Protein AF-A0A0P1IH02-F1 (afdb_monomer)

Foldseek 3Di:
DDPVLVVLVVVLVVLVVQLVVLVVVLVVLVVQLVVLVVVLVVLVVQLVVLVVDDVVVVVVCPSVVSNVVSVVVNVVSVVSNVVSVVVNVVSVVSNCVSVVVSVVSVVVSVVVVVVVVVVVVVVVVVVVVVVVVVVVVPD

Sequence (139 aa):
MSNLDQRMRGLLTVLKAKEDAQKSKMAEIHREETHLREVATKLDHNKIEAMQCDPTLKQLGVDIAQLRWIGERRREVNLRLANVLARKESSLQDYRMAFGRTQSLQNLAAKNKTAEVRKKASQEIEKSLAQALFRTGKS

Secondary structure (DSSP, 8-state):
--HHHHHHHHHHHHHHHHHHHHHHHHHHHHHHHHHHHHHHHHHHHHHHHHHTS-HHHHHTTHHHHHHHHHHHHHHHHHHHHHHHHHHHHHHHHHHHHHHHHHHHHHHHHHHHHHHHHHHHHHHHHHHHHHHHHHHHTT-

pLDDT: mean 86.87, std 9.96, range [45.5, 97.25]

Mean predicted aligned error: 9.56 Å

Organism: NCBI:txid1715693

Structure (mmCIF, N/CA/C/O backbone):
data_AF-A0A0P1IH02-F1
#
_entry.id   AF-A0A0P1IH02-F1
#
loop_
_atom_site.group_PDB
_atom_site.id
_atom_site.type_symbol
_atom_site.label_atom_id
_atom_site.label_alt_id
_atom_site.label_comp_id
_a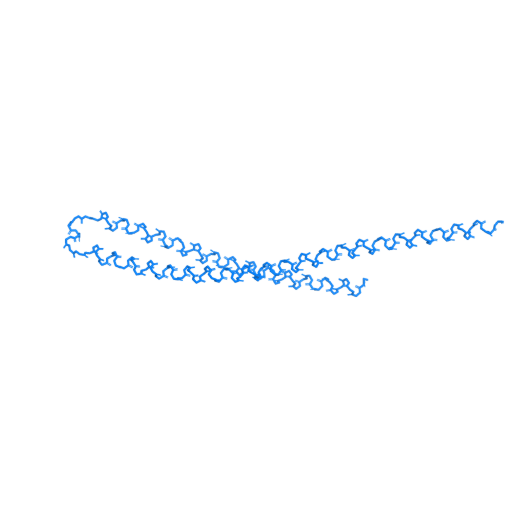tom_site.label_asym_id
_atom_site.label_entity_id
_atom_site.label_seq_id
_atom_site.pdbx_PDB_ins_code
_atom_site.Cartn_x
_atom_site.Cartn_y
_atom_site.Cartn_z
_atom_site.occupancy
_atom_site.B_iso_or_equiv
_atom_site.auth_seq_id
_atom_site.auth_comp_id
_atom_site.auth_asym_id
_atom_site.auth_atom_id
_atom_site.pdbx_PDB_model_num
ATOM 1 N N . MET A 1 1 ? -17.814 -10.185 33.202 1.00 53.44 1 MET A N 1
ATOM 2 C CA . MET A 1 1 ? -17.727 -9.356 31.974 1.00 53.44 1 MET A CA 1
ATOM 3 C C . MET A 1 1 ? -19.034 -9.494 31.208 1.00 53.44 1 MET A C 1
ATOM 5 O O . MET A 1 1 ? -19.549 -10.601 31.149 1.00 53.44 1 MET A O 1
ATOM 9 N N . SER A 1 2 ? -19.591 -8.403 30.673 1.00 72.31 2 SER A N 1
ATOM 10 C CA . SER A 1 2 ? -20.801 -8.465 29.834 1.00 72.31 2 SER A CA 1
ATOM 11 C C . SER A 1 2 ? -20.512 -9.250 28.544 1.00 72.31 2 SER A C 1
ATOM 13 O O . SER A 1 2 ? -19.446 -9.079 27.953 1.00 72.31 2 SER A O 1
ATOM 15 N N . ASN A 1 3 ? -21.450 -10.090 28.089 1.00 82.44 3 ASN A N 1
ATOM 16 C CA . ASN A 1 3 ? -21.362 -10.843 26.824 1.00 82.44 3 ASN A CA 1
ATOM 17 C C . ASN A 1 3 ? -21.049 -9.912 25.628 1.00 82.44 3 ASN A C 1
ATOM 19 O O . ASN A 1 3 ? -20.259 -10.247 24.745 1.00 82.44 3 ASN A O 1
ATOM 23 N N . LEU A 1 4 ? -21.580 -8.685 25.667 1.00 79.25 4 LEU A N 1
ATOM 24 C CA . LEU A 1 4 ? -21.329 -7.647 24.668 1.00 79.25 4 LEU A CA 1
ATOM 25 C C . LEU A 1 4 ? -19.850 -7.227 24.608 1.00 79.25 4 LEU A C 1
ATOM 27 O O . LEU A 1 4 ? -19.295 -7.094 23.523 1.00 79.25 4 LEU A O 1
ATOM 31 N N . ASP A 1 5 ? -19.187 -7.084 25.756 1.00 82.25 5 ASP A N 1
ATOM 32 C CA . ASP A 1 5 ? -17.777 -6.680 25.848 1.00 82.25 5 ASP A CA 1
ATOM 33 C C . ASP A 1 5 ? -16.829 -7.791 25.348 1.00 82.25 5 ASP A C 1
ATOM 35 O O . ASP A 1 5 ? -15.810 -7.537 24.704 1.00 82.25 5 ASP A O 1
ATOM 39 N N . GLN A 1 6 ? -17.194 -9.059 25.576 1.00 84.56 6 GLN A N 1
ATOM 40 C CA . GLN A 1 6 ? -16.505 -10.211 24.983 1.00 84.56 6 GLN A CA 1
ATOM 41 C C . GLN A 1 6 ? -16.613 -10.192 23.447 1.00 84.56 6 GLN A C 1
ATOM 43 O O . GLN A 1 6 ? -15.603 -10.318 22.753 1.00 84.56 6 GLN A O 1
ATOM 48 N N . ARG A 1 7 ? -17.824 -9.976 22.915 1.00 86.69 7 ARG A N 1
ATOM 49 C CA . ARG A 1 7 ? -18.087 -9.896 21.468 1.00 86.69 7 ARG A CA 1
ATOM 50 C C . ARG A 1 7 ? -17.366 -8.723 20.803 1.00 86.69 7 ARG A C 1
ATOM 52 O O . ARG A 1 7 ? -16.765 -8.904 19.747 1.00 86.69 7 ARG A O 1
ATOM 59 N N . MET A 1 8 ? -17.373 -7.545 21.427 1.00 86.56 8 MET A N 1
ATOM 60 C CA . MET A 1 8 ? -16.682 -6.357 20.913 1.00 86.56 8 MET A CA 1
ATOM 61 C C . MET A 1 8 ? -15.166 -6.561 20.843 1.00 86.56 8 MET A C 1
ATOM 63 O O . MET A 1 8 ? -14.553 -6.186 19.847 1.00 86.56 8 MET A O 1
ATOM 67 N N . ARG A 1 9 ? -14.561 -7.209 21.848 1.00 86.69 9 ARG A N 1
ATOM 68 C CA . ARG A 1 9 ? -13.139 -7.586 21.796 1.00 86.69 9 ARG A CA 1
ATOM 69 C C . ARG A 1 9 ? -12.840 -8.580 20.679 1.00 86.69 9 ARG A C 1
ATOM 71 O O . ARG A 1 9 ? -11.883 -8.365 19.947 1.00 86.69 9 ARG A O 1
ATOM 78 N N . GLY A 1 10 ? -13.665 -9.615 20.514 1.00 90.81 10 GLY A N 1
ATOM 79 C CA . GLY A 1 10 ? -13.502 -10.580 19.420 1.00 90.81 10 GLY A CA 1
ATOM 80 C C . GLY A 1 10 ? -13.545 -9.910 18.043 1.00 90.81 10 GLY A C 1
ATOM 81 O O . GLY A 1 10 ? -12.658 -10.122 17.219 1.00 90.81 10 GLY A O 1
ATOM 82 N N . LEU A 1 11 ? -14.524 -9.026 17.823 1.00 90.81 11 LEU A N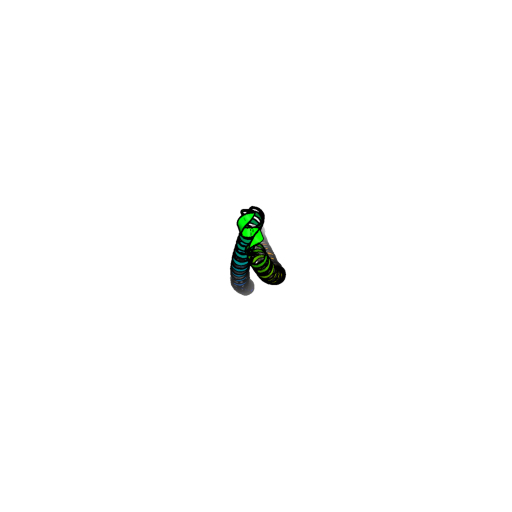 1
ATOM 83 C CA . LEU A 1 11 ? -14.640 -8.243 16.590 1.00 90.81 11 LEU A CA 1
ATOM 84 C C . LEU A 1 11 ? -13.443 -7.304 16.377 1.00 90.81 11 LEU A C 1
ATOM 86 O O . LEU A 1 11 ? -12.949 -7.201 15.256 1.00 90.81 11 LEU A O 1
ATOM 90 N N . LEU A 1 12 ? -12.944 -6.654 17.434 1.00 92.19 12 LEU A N 1
ATOM 91 C CA . LEU A 1 12 ? -11.745 -5.812 17.359 1.00 92.19 12 LEU A CA 1
ATOM 92 C C . LEU A 1 12 ? -10.511 -6.605 16.930 1.00 92.19 12 LEU A C 1
ATOM 94 O O . LEU A 1 12 ? -9.743 -6.112 16.109 1.00 92.19 12 LEU A O 1
ATOM 98 N N . THR A 1 13 ? -10.323 -7.816 17.454 1.00 92.88 13 THR A N 1
ATOM 99 C CA . THR A 1 13 ? -9.198 -8.680 17.073 1.00 92.88 13 THR A CA 1
ATOM 100 C C . THR A 1 13 ? -9.244 -9.022 15.586 1.00 92.88 13 THR A C 1
ATOM 102 O O . THR A 1 13 ? -8.241 -8.874 14.893 1.00 92.88 13 THR A O 1
ATOM 105 N N . VAL A 1 14 ? -10.416 -9.410 15.072 1.00 93.56 14 VAL A N 1
ATOM 106 C CA . VAL A 1 14 ? -10.587 -9.746 13.649 1.00 93.56 14 VAL A CA 1
ATOM 107 C C . VAL A 1 14 ? -10.378 -8.523 12.752 1.00 93.56 14 VAL A C 1
ATOM 109 O O . VAL A 1 14 ? -9.710 -8.620 11.724 1.00 93.56 14 VAL A O 1
ATOM 112 N N . LEU A 1 15 ? -10.916 -7.361 13.133 1.00 92.12 15 LEU A N 1
ATOM 113 C CA . LEU A 1 15 ? -10.749 -6.130 12.356 1.00 92.12 15 LEU A CA 1
ATOM 114 C C . LEU A 1 15 ? -9.293 -5.657 12.323 1.00 92.12 15 LEU A C 1
ATOM 116 O O . LEU A 1 15 ? -8.817 -5.289 11.252 1.00 92.12 15 LEU A O 1
ATOM 120 N N . LYS A 1 16 ? -8.571 -5.744 13.447 1.00 92.25 16 LYS A N 1
ATOM 121 C CA . LYS A 1 16 ? -7.131 -5.451 13.495 1.00 92.25 16 LYS A CA 1
ATOM 122 C C . LYS A 1 16 ? -6.327 -6.398 12.611 1.00 92.25 16 LYS A C 1
ATOM 124 O O . LYS A 1 16 ? -5.536 -5.933 11.804 1.00 92.25 16 LYS A O 1
ATOM 129 N N . ALA A 1 17 ? -6.594 -7.703 12.683 1.00 93.19 17 ALA A N 1
ATOM 130 C CA . ALA A 1 17 ? -5.933 -8.673 11.813 1.00 93.19 17 ALA A CA 1
ATOM 131 C C . ALA A 1 17 ? -6.176 -8.368 10.323 1.00 93.19 17 ALA A C 1
ATOM 133 O O . ALA A 1 17 ? -5.258 -8.451 9.510 1.00 93.19 17 ALA A O 1
ATOM 134 N N . LYS A 1 18 ? -7.400 -7.955 9.960 1.00 92.00 18 LYS A N 1
ATOM 135 C CA . LYS A 1 18 ? -7.727 -7.530 8.592 1.00 92.00 18 LYS A CA 1
ATOM 136 C C . LYS A 1 18 ? -7.003 -6.242 8.188 1.00 92.00 18 LYS A C 1
ATOM 138 O O . LYS A 1 18 ? -6.534 -6.140 7.058 1.00 92.00 18 LYS A O 1
ATOM 143 N N . GLU A 1 19 ? -6.930 -5.263 9.083 1.00 92.19 19 GLU A N 1
ATOM 144 C CA . GLU A 1 19 ? -6.190 -4.019 8.863 1.00 92.19 19 GLU A CA 1
ATOM 145 C C . GLU A 1 19 ? -4.697 -4.295 8.634 1.00 92.19 19 GLU A C 1
ATOM 147 O O . GLU A 1 19 ? -4.124 -3.777 7.677 1.00 92.19 19 GLU A O 1
ATOM 152 N N . ASP A 1 20 ? -4.086 -5.152 9.451 1.00 92.50 20 ASP A N 1
ATOM 153 C CA . ASP A 1 20 ? -2.667 -5.500 9.352 1.00 92.50 20 ASP A CA 1
ATOM 154 C C . ASP A 1 20 ? -2.355 -6.293 8.075 1.00 92.50 20 ASP A C 1
ATOM 156 O O . ASP A 1 20 ? -1.384 -5.988 7.379 1.00 92.50 20 ASP A O 1
ATOM 160 N N . ALA A 1 21 ? -3.223 -7.236 7.692 1.00 92.44 21 ALA A N 1
ATOM 161 C CA . ALA A 1 21 ? -3.121 -7.920 6.403 1.00 92.44 21 ALA A CA 1
ATOM 162 C C . ALA A 1 21 ? -3.154 -6.922 5.232 1.00 92.44 21 ALA A C 1
ATOM 164 O O . ALA A 1 21 ? -2.364 -7.020 4.289 1.00 92.44 21 ALA A O 1
ATOM 165 N N . GLN A 1 22 ? -4.022 -5.911 5.317 1.00 91.94 22 GLN A N 1
ATOM 166 C CA . GLN A 1 22 ? -4.132 -4.893 4.281 1.00 91.94 22 GLN A CA 1
ATOM 167 C C . GLN A 1 22 ? -2.926 -3.942 4.249 1.00 91.94 22 GLN A C 1
ATOM 169 O O . GLN A 1 22 ? -2.490 -3.557 3.162 1.00 91.94 22 GLN A O 1
ATOM 174 N N . LYS A 1 23 ? -2.336 -3.612 5.406 1.00 91.06 23 LYS A N 1
ATOM 175 C CA . LYS A 1 23 ? -1.055 -2.885 5.475 1.00 91.06 23 LYS A CA 1
ATOM 176 C C . LYS A 1 23 ? 0.066 -3.663 4.794 1.00 91.06 23 LYS A C 1
ATOM 178 O O . LYS A 1 23 ? 0.811 -3.071 4.017 1.00 91.06 23 LYS A O 1
ATOM 183 N N . SER A 1 24 ? 0.166 -4.973 5.038 1.00 93.31 24 SER A N 1
ATOM 184 C CA . SER A 1 24 ? 1.183 -5.816 4.389 1.00 93.31 24 SER A CA 1
ATOM 185 C C . SER A 1 24 ? 1.027 -5.805 2.869 1.00 93.31 24 SER A C 1
ATOM 187 O O . SER A 1 24 ? 1.989 -5.547 2.149 1.00 93.31 24 SER A O 1
ATOM 189 N N . LYS A 1 25 ? -0.206 -5.973 2.378 1.00 92.06 25 LYS A N 1
ATOM 190 C CA . LYS A 1 25 ? -0.511 -5.911 0.942 1.00 92.06 25 LYS A CA 1
ATOM 191 C C . LYS A 1 25 ? -0.131 -4.559 0.327 1.00 92.06 25 LYS A C 1
ATOM 193 O O . LYS A 1 25 ? 0.442 -4.506 -0.758 1.00 92.06 25 LYS A O 1
ATOM 198 N N . MET A 1 26 ? -0.409 -3.455 1.022 1.00 92.88 26 MET A N 1
ATOM 199 C CA . MET A 1 26 ? 0.014 -2.126 0.572 1.00 92.88 26 MET A CA 1
ATOM 200 C C . MET A 1 26 ? 1.538 -1.969 0.546 1.00 92.88 26 MET A C 1
ATOM 202 O O . MET A 1 26 ? 2.058 -1.339 -0.374 1.00 92.88 26 MET A O 1
ATOM 206 N N . ALA A 1 27 ? 2.256 -2.541 1.515 1.00 93.06 27 ALA A N 1
ATOM 207 C CA . ALA A 1 27 ? 3.716 -2.512 1.537 1.00 93.06 27 ALA A CA 1
ATOM 208 C C . ALA A 1 27 ? 4.320 -3.273 0.345 1.00 93.06 27 ALA A C 1
ATOM 210 O O . ALA A 1 27 ? 5.280 -2.798 -0.259 1.00 93.06 27 ALA A O 1
ATOM 211 N N . GLU A 1 28 ? 3.738 -4.411 -0.037 1.00 94.62 28 GLU A N 1
ATOM 212 C CA . GLU A 1 28 ? 4.138 -5.160 -1.236 1.00 94.62 28 GLU A CA 1
ATOM 213 C C . GLU A 1 28 ? 3.926 -4.346 -2.515 1.00 94.62 28 GLU A C 1
ATOM 215 O O . GLU A 1 28 ? 4.856 -4.193 -3.306 1.00 94.62 28 GLU A O 1
ATOM 220 N N . ILE A 1 29 ? 2.739 -3.750 -2.679 1.00 94.50 29 ILE A N 1
ATOM 221 C CA . ILE A 1 29 ? 2.425 -2.877 -3.822 1.00 94.50 29 ILE A CA 1
ATOM 222 C C . ILE A 1 29 ? 3.397 -1.694 -3.884 1.00 94.50 29 ILE A C 1
ATOM 224 O O . ILE A 1 29 ? 3.854 -1.319 -4.961 1.00 94.50 29 ILE A O 1
ATOM 228 N N . HIS A 1 30 ? 3.735 -1.109 -2.734 1.00 94.56 30 HIS A N 1
ATOM 229 C CA . HIS A 1 30 ? 4.672 0.004 -2.678 1.00 94.56 30 HIS A CA 1
ATOM 230 C C . HIS A 1 30 ? 6.093 -0.408 -3.087 1.00 94.56 30 HIS A C 1
ATOM 232 O O . HIS A 1 30 ? 6.738 0.321 -3.835 1.00 94.56 30 HIS A O 1
ATOM 238 N N . ARG A 1 31 ? 6.572 -1.584 -2.661 1.00 96.31 31 ARG A N 1
ATOM 239 C CA . ARG A 1 31 ? 7.869 -2.121 -3.110 1.00 96.31 31 ARG A CA 1
ATOM 240 C C . ARG A 1 31 ? 7.891 -2.349 -4.620 1.00 96.31 31 ARG A C 1
ATOM 242 O O . ARG A 1 31 ? 8.865 -1.980 -5.270 1.00 96.31 31 ARG A O 1
ATOM 249 N N . GLU A 1 32 ? 6.821 -2.922 -5.171 1.00 95.94 32 GLU A N 1
ATOM 250 C CA . GLU A 1 32 ? 6.678 -3.146 -6.614 1.00 95.94 32 GLU A CA 1
ATOM 251 C C . GLU A 1 32 ? 6.696 -1.817 -7.388 1.00 95.94 32 GLU A C 1
ATOM 253 O O . GLU A 1 32 ? 7.418 -1.680 -8.376 1.00 95.94 32 GLU A O 1
ATOM 258 N N . GLU A 1 33 ? 5.968 -0.806 -6.903 1.00 96.94 33 GLU A N 1
ATOM 259 C CA . GLU A 1 33 ? 5.969 0.544 -7.471 1.00 96.94 33 GLU A CA 1
ATOM 260 C C . GLU A 1 33 ? 7.375 1.159 -7.471 1.00 96.94 33 GLU A C 1
ATOM 262 O O . GLU A 1 33 ? 7.832 1.649 -8.505 1.00 96.94 33 GLU A O 1
ATOM 267 N N . THR A 1 34 ? 8.063 1.132 -6.327 1.00 96.75 34 THR A N 1
ATOM 268 C CA . THR A 1 34 ? 9.412 1.691 -6.182 1.00 96.75 34 THR A CA 1
ATOM 269 C C . THR A 1 34 ? 10.386 1.015 -7.138 1.00 96.75 34 THR A C 1
ATOM 271 O O . THR A 1 34 ? 11.091 1.702 -7.873 1.00 96.75 34 THR A O 1
ATOM 274 N N . HIS A 1 35 ? 10.351 -0.316 -7.223 1.00 96.69 35 HIS A N 1
ATOM 275 C CA . HIS A 1 35 ? 11.196 -1.061 -8.149 1.00 96.69 35 HIS A CA 1
ATOM 276 C C . HIS A 1 35 ? 10.947 -0.668 -9.613 1.00 96.69 35 HIS A C 1
ATOM 278 O O . HIS A 1 35 ? 11.888 -0.398 -10.358 1.00 96.69 35 HIS A O 1
ATOM 284 N N . LEU A 1 36 ? 9.683 -0.575 -10.038 1.00 95.88 36 LEU A N 1
ATOM 285 C CA . LEU A 1 36 ? 9.350 -0.164 -11.406 1.00 95.88 36 LEU A CA 1
ATOM 286 C C . LEU A 1 36 ? 9.800 1.271 -11.704 1.00 95.88 36 LEU A C 1
ATOM 288 O O . LEU A 1 36 ? 10.269 1.543 -12.810 1.00 95.88 36 LEU A O 1
ATOM 292 N N . ARG A 1 37 ? 9.702 2.180 -10.727 1.00 96.25 37 ARG A N 1
ATOM 293 C CA . ARG A 1 37 ? 10.209 3.555 -10.854 1.00 96.25 37 ARG A CA 1
ATOM 294 C C . ARG A 1 37 ? 11.731 3.596 -10.972 1.00 96.25 37 ARG A C 1
ATOM 296 O O . ARG A 1 37 ? 12.246 4.348 -11.789 1.00 96.25 37 ARG A O 1
ATOM 303 N N . GLU A 1 38 ? 12.452 2.772 -10.222 1.00 96.44 38 GLU A N 1
ATOM 304 C CA . GLU A 1 38 ? 13.908 2.657 -10.351 1.00 96.44 38 GLU A CA 1
ATOM 305 C C . GLU A 1 38 ? 14.318 2.132 -11.730 1.00 96.44 38 GLU A C 1
ATOM 307 O O . GLU A 1 38 ? 15.224 2.679 -12.359 1.00 96.44 38 GLU A O 1
ATOM 312 N N . VAL A 1 39 ? 13.639 1.094 -12.230 1.00 95.00 39 VAL A N 1
ATOM 313 C CA . VAL A 1 39 ? 13.881 0.552 -13.577 1.00 95.00 39 VAL A CA 1
ATOM 314 C C . VAL A 1 39 ? 13.599 1.612 -14.640 1.00 95.00 39 VAL A C 1
ATOM 316 O O . VAL A 1 39 ? 14.393 1.781 -15.564 1.00 95.00 39 VAL A O 1
ATOM 319 N N . ALA A 1 40 ? 12.505 2.359 -14.492 1.00 94.00 40 ALA A N 1
ATOM 320 C CA . ALA A 1 40 ? 12.180 3.487 -15.351 1.00 94.00 40 ALA A CA 1
ATOM 321 C C . ALA A 1 40 ? 13.323 4.522 -15.371 1.00 94.00 40 ALA A C 1
ATOM 323 O O . ALA A 1 40 ? 13.838 4.839 -16.443 1.00 94.00 40 ALA A O 1
ATOM 324 N N . THR A 1 41 ? 13.790 4.978 -14.209 1.00 94.44 41 THR A N 1
ATOM 325 C CA . THR A 1 41 ? 14.897 5.942 -14.114 1.00 94.44 41 THR A CA 1
ATOM 326 C C . THR A 1 41 ? 16.182 5.422 -14.764 1.00 94.44 41 THR A C 1
ATOM 328 O O . THR A 1 41 ? 16.854 6.167 -15.47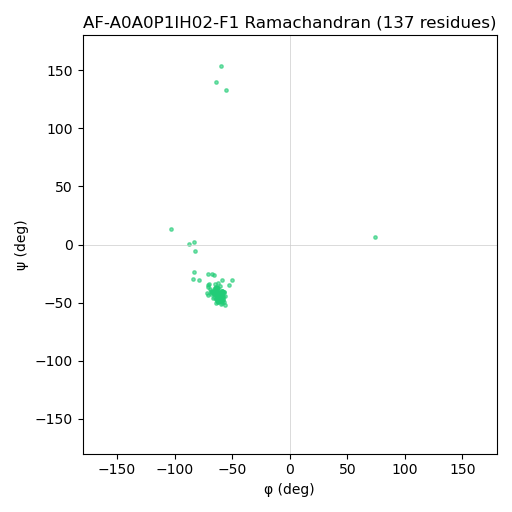5 1.00 94.44 41 THR A O 1
ATOM 331 N N . LYS A 1 42 ? 16.512 4.135 -14.592 1.00 94.06 42 LYS A N 1
ATOM 332 C CA . LYS A 1 42 ? 17.671 3.512 -15.256 1.00 94.06 42 LYS A CA 1
ATOM 333 C C . LYS A 1 42 ? 17.534 3.520 -16.779 1.00 94.06 42 LYS A C 1
ATOM 335 O O . LYS A 1 42 ? 18.487 3.846 -17.475 1.00 94.06 42 LYS A O 1
ATOM 340 N N . LEU A 1 43 ? 16.349 3.207 -17.306 1.00 92.75 43 LEU A N 1
ATOM 341 C CA . LEU A 1 43 ? 16.089 3.271 -18.749 1.00 92.75 43 LEU A CA 1
ATOM 342 C C . LEU A 1 43 ? 16.216 4.700 -19.295 1.00 92.75 43 LEU A C 1
ATOM 344 O O . LEU A 1 43 ? 16.721 4.878 -20.402 1.00 92.75 43 LEU A O 1
ATOM 348 N N . ASP A 1 44 ? 15.792 5.708 -18.526 1.00 90.19 44 ASP A N 1
ATOM 349 C CA . ASP A 1 44 ? 15.949 7.116 -18.907 1.00 90.19 44 ASP A CA 1
ATOM 350 C C . ASP A 1 44 ? 17.431 7.520 -18.949 1.00 90.19 44 ASP A C 1
ATOM 352 O O . ASP A 1 44 ? 17.850 8.206 -19.881 1.00 90.19 44 ASP A O 1
ATOM 356 N N . HIS A 1 45 ? 18.242 7.036 -18.003 1.00 89.94 45 HIS A N 1
ATOM 357 C CA . HIS A 1 45 ? 19.690 7.252 -18.010 1.00 89.94 45 HIS A CA 1
ATOM 358 C C . HIS A 1 45 ? 20.362 6.598 -19.225 1.00 89.94 45 HIS A C 1
ATOM 360 O O . HIS A 1 45 ? 21.030 7.282 -19.998 1.00 89.94 45 HIS A O 1
ATOM 366 N N . ASN A 1 46 ? 20.074 5.317 -19.477 1.00 87.69 46 ASN A N 1
ATOM 367 C CA . ASN A 1 46 ? 20.612 4.583 -20.627 1.00 87.69 46 ASN A CA 1
ATOM 368 C C . ASN A 1 46 ? 20.231 5.237 -21.964 1.00 87.69 46 ASN A C 1
ATOM 370 O O . ASN A 1 46 ? 20.964 5.135 -22.946 1.00 87.69 46 ASN A O 1
ATOM 374 N N . LYS A 1 47 ? 19.068 5.900 -22.030 1.00 86.12 47 LYS A N 1
ATOM 375 C CA . LYS A 1 47 ? 18.649 6.658 -23.214 1.00 86.12 47 LYS A CA 1
ATOM 376 C C . LYS A 1 47 ? 19.558 7.860 -23.449 1.00 86.12 47 LYS A C 1
ATOM 378 O O . LYS A 1 47 ? 19.948 8.105 -24.586 1.00 86.12 47 LYS A O 1
ATOM 383 N N . ILE A 1 48 ? 19.867 8.609 -22.391 1.00 85.00 48 ILE A N 1
ATOM 384 C CA . ILE A 1 48 ? 20.750 9.779 -22.458 1.00 85.00 48 ILE A CA 1
ATOM 385 C C . ILE A 1 48 ? 22.155 9.341 -22.886 1.00 85.00 48 ILE A C 1
ATOM 387 O O . ILE A 1 48 ? 22.712 9.936 -23.805 1.00 85.00 48 ILE A O 1
ATOM 391 N N . GLU A 1 49 ? 22.679 8.264 -22.299 1.00 84.94 49 GLU A N 1
ATOM 392 C CA . GLU A 1 49 ? 23.977 7.690 -22.676 1.00 84.94 49 GLU A CA 1
ATOM 393 C C . GLU A 1 49 ? 24.006 7.234 -24.142 1.00 84.94 49 GLU A C 1
ATOM 395 O O . GLU A 1 49 ? 24.928 7.577 -24.881 1.00 84.94 49 GLU A O 1
ATOM 400 N N . ALA A 1 50 ? 22.964 6.533 -24.606 1.00 81.19 50 ALA A N 1
ATOM 401 C CA . ALA A 1 50 ? 22.854 6.113 -26.005 1.00 81.19 50 ALA A CA 1
ATOM 402 C C . ALA A 1 50 ? 22.839 7.311 -26.970 1.00 81.19 50 ALA A C 1
ATOM 404 O O . ALA A 1 50 ? 23.416 7.255 -28.048 1.00 81.19 50 ALA A O 1
ATOM 405 N N . MET A 1 51 ? 22.217 8.431 -26.588 1.00 76.12 51 MET A N 1
ATOM 406 C CA . MET A 1 51 ? 22.220 9.650 -27.406 1.00 76.12 51 MET A CA 1
ATOM 407 C C . MET A 1 51 ? 23.594 10.336 -27.446 1.00 76.12 51 MET A C 1
ATOM 409 O O . MET A 1 51 ? 23.905 11.032 -28.418 1.00 76.12 51 MET A O 1
ATOM 413 N N . GLN A 1 52 ? 24.423 10.131 -26.422 1.00 82.19 52 GLN A N 1
ATOM 414 C CA . GLN A 1 52 ? 25.776 10.679 -26.310 1.00 82.19 52 GLN A CA 1
ATOM 415 C C . GLN A 1 52 ? 26.853 9.793 -26.961 1.00 82.19 52 GLN A C 1
ATOM 417 O O . GLN A 1 52 ? 28.018 10.180 -26.958 1.00 82.19 52 GLN A O 1
ATOM 422 N N . CYS A 1 53 ? 26.485 8.654 -27.566 1.00 74.25 53 CYS A N 1
ATOM 423 C CA . CYS A 1 53 ? 27.436 7.766 -28.238 1.00 74.25 53 CYS A CA 1
ATOM 424 C C . CYS A 1 53 ? 28.197 8.427 -29.400 1.00 74.25 53 CYS A C 1
ATOM 426 O O . CYS A 1 53 ? 27.727 9.376 -30.049 1.00 74.25 53 CYS A O 1
ATOM 428 N N . ASP A 1 54 ? 29.388 7.871 -29.632 1.00 71.75 54 ASP A N 1
ATOM 429 C CA . ASP A 1 54 ? 30.394 8.293 -30.603 1.00 71.75 54 ASP A CA 1
ATOM 430 C C . ASP A 1 54 ? 29.807 8.360 -32.035 1.00 71.75 54 ASP A C 1
ATOM 432 O O . ASP A 1 54 ? 29.127 7.419 -32.463 1.00 71.75 54 ASP A O 1
ATOM 436 N N . PRO A 1 55 ? 30.040 9.440 -32.809 1.00 71.94 55 PRO A N 1
ATOM 437 C CA . PRO A 1 55 ? 29.534 9.596 -34.179 1.00 71.94 55 PRO A CA 1
ATOM 438 C C . PRO A 1 55 ? 29.810 8.404 -35.105 1.00 71.94 55 PRO A C 1
ATOM 440 O O . PRO A 1 55 ? 29.012 8.103 -35.992 1.00 71.94 55 PRO A O 1
ATOM 443 N N . THR A 1 56 ? 30.917 7.703 -34.874 1.00 67.06 56 THR A N 1
ATOM 444 C CA . THR A 1 56 ? 31.346 6.507 -35.603 1.00 67.06 56 THR A CA 1
ATOM 445 C C . THR A 1 56 ? 30.393 5.320 -35.402 1.00 67.06 56 THR A C 1
ATOM 447 O O . THR A 1 56 ? 30.095 4.595 -36.350 1.00 67.06 56 THR A O 1
ATOM 450 N N . LEU A 1 57 ? 29.837 5.152 -34.196 1.00 63.19 57 LEU A N 1
ATOM 451 C CA . LEU A 1 57 ? 28.841 4.116 -33.878 1.00 63.19 57 LEU A CA 1
ATOM 452 C C . LEU A 1 57 ? 27.434 4.494 -34.366 1.00 63.19 57 LEU A C 1
ATOM 454 O O . LEU A 1 57 ? 26.673 3.622 -34.799 1.00 63.19 57 LEU A O 1
ATOM 458 N N . LYS A 1 58 ? 27.118 5.797 -34.399 1.00 65.25 58 LYS A N 1
ATOM 459 C CA . LYS A 1 58 ? 25.883 6.329 -35.008 1.00 65.25 58 LYS A CA 1
ATOM 460 C C . LYS A 1 58 ? 25.766 5.976 -36.485 1.00 65.25 58 LYS A C 1
ATOM 462 O O . LYS A 1 58 ? 24.681 5.612 -36.935 1.00 65.25 58 LYS A O 1
ATOM 467 N N . GLN A 1 59 ? 26.872 6.036 -37.227 1.00 65.31 59 GLN A N 1
ATOM 468 C CA . GLN A 1 59 ? 26.907 5.669 -38.648 1.00 65.31 59 GLN A CA 1
ATOM 469 C C . GLN A 1 59 ? 26.627 4.176 -38.891 1.00 65.31 59 GLN A C 1
ATOM 471 O O . GLN A 1 59 ? 26.092 3.827 -39.940 1.00 65.31 59 GLN A O 1
ATOM 476 N N . LEU A 1 60 ? 26.913 3.305 -37.914 1.00 67.50 60 LEU A N 1
ATOM 477 C CA . LEU A 1 60 ? 26.602 1.872 -37.974 1.00 67.50 60 LEU A CA 1
ATOM 478 C C . LEU A 1 60 ? 25.150 1.527 -37.579 1.00 67.50 60 LEU A C 1
ATOM 480 O O . LEU A 1 60 ? 24.756 0.365 -37.663 1.00 67.50 60 LEU A O 1
ATOM 484 N N . GLY A 1 61 ? 24.348 2.496 -37.120 1.00 67.00 61 GLY A N 1
ATOM 485 C CA . GLY A 1 61 ? 22.948 2.275 -36.728 1.00 67.00 61 GLY A CA 1
ATOM 486 C C . GLY A 1 61 ? 22.746 1.534 -35.396 1.00 67.00 61 GLY A C 1
ATOM 487 O O . GLY A 1 61 ? 21.603 1.245 -35.031 1.00 67.00 61 GLY A O 1
ATOM 488 N N . VAL A 1 62 ? 23.822 1.264 -34.647 1.00 69.00 62 VAL A N 1
ATOM 489 C CA . VAL A 1 62 ? 23.792 0.604 -33.325 1.00 69.00 62 VAL A CA 1
ATOM 490 C C . VAL A 1 62 ? 22.913 1.387 -32.340 1.00 69.00 62 VAL A C 1
ATOM 492 O O . VAL A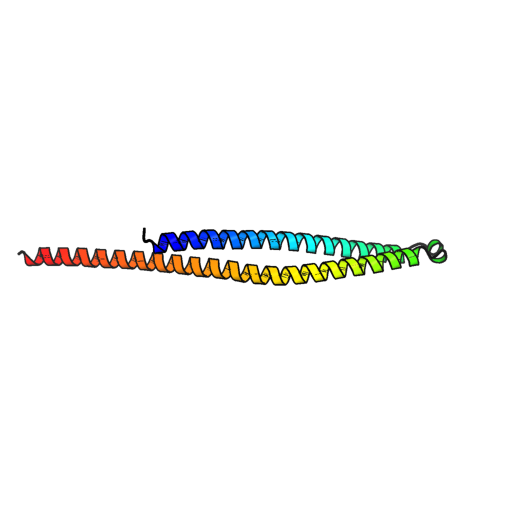 1 62 ? 22.067 0.805 -31.656 1.00 69.00 62 VAL A O 1
ATOM 495 N N . ASP A 1 63 ? 23.003 2.716 -32.373 1.00 75.94 63 ASP A N 1
ATOM 496 C CA . ASP A 1 63 ? 22.213 3.611 -31.524 1.00 75.94 63 ASP A CA 1
ATOM 497 C C . ASP A 1 63 ? 20.702 3.499 -31.783 1.00 75.94 63 ASP A C 1
ATOM 499 O O . ASP A 1 63 ? 19.900 3.598 -30.856 1.00 75.94 63 ASP A O 1
ATOM 503 N N . ILE A 1 64 ? 20.275 3.233 -33.024 1.00 81.44 64 ILE A N 1
ATOM 504 C CA . ILE A 1 64 ? 18.847 3.131 -33.373 1.00 81.44 64 ILE A CA 1
ATOM 505 C C . ILE A 1 64 ? 18.239 1.860 -32.772 1.00 81.44 64 ILE A C 1
ATOM 507 O O . ILE A 1 64 ? 17.139 1.899 -32.212 1.00 81.44 64 ILE A O 1
ATOM 511 N N . ALA A 1 65 ? 18.950 0.733 -32.860 1.00 84.00 65 ALA A N 1
ATOM 512 C CA . ALA A 1 65 ? 18.503 -0.526 -32.271 1.00 84.00 65 ALA A CA 1
ATOM 513 C C . ALA A 1 65 ? 18.421 -0.426 -30.738 1.00 84.00 65 ALA A C 1
ATOM 515 O O . ALA A 1 65 ? 17.423 -0.844 -30.142 1.00 84.00 65 ALA A O 1
ATOM 516 N N . GLN A 1 66 ? 19.424 0.198 -30.113 1.00 83.62 66 GLN A N 1
ATOM 517 C CA . GLN A 1 66 ? 19.456 0.435 -28.671 1.00 83.62 66 GLN A CA 1
ATOM 518 C C . GLN A 1 66 ? 18.318 1.361 -28.219 1.00 83.62 66 GLN A C 1
ATOM 520 O O . GLN A 1 66 ? 17.584 1.025 -27.290 1.00 83.62 66 GLN A O 1
ATOM 525 N N . LEU A 1 67 ? 18.086 2.478 -28.915 1.00 85.81 67 LEU A N 1
ATOM 526 C CA . LEU A 1 67 ? 16.984 3.397 -28.611 1.00 85.81 67 LEU A CA 1
ATOM 527 C C . LEU A 1 67 ? 15.609 2.742 -28.790 1.00 85.81 67 LEU A C 1
ATOM 529 O O . LEU A 1 67 ? 14.711 2.967 -27.975 1.00 85.81 67 LEU A O 1
ATOM 533 N N . ARG A 1 68 ? 15.440 1.897 -29.814 1.00 89.94 68 ARG A N 1
ATOM 534 C CA . ARG A 1 68 ? 14.201 1.133 -30.020 1.00 89.94 68 ARG A CA 1
ATOM 535 C C . ARG A 1 68 ? 13.949 0.157 -28.873 1.00 89.94 68 ARG A C 1
ATOM 537 O O . ARG A 1 68 ? 12.829 0.101 -28.367 1.00 89.94 68 ARG A O 1
ATOM 544 N N . TRP A 1 69 ? 14.976 -0.575 -28.441 1.00 91.12 69 TRP A N 1
ATOM 545 C CA . TRP A 1 69 ? 14.874 -1.487 -27.301 1.00 91.12 69 TRP A CA 1
ATOM 546 C C . TRP A 1 69 ? 14.529 -0.746 -26.002 1.00 91.12 69 TRP A C 1
ATOM 548 O O . TRP A 1 69 ? 13.623 -1.170 -25.283 1.00 91.12 69 TRP A O 1
ATOM 558 N N . ILE A 1 70 ? 15.173 0.398 -25.734 1.00 92.06 70 ILE A N 1
ATOM 559 C CA . ILE A 1 70 ? 14.853 1.246 -24.573 1.00 92.06 70 ILE A CA 1
ATOM 560 C C . ILE A 1 70 ? 13.393 1.716 -24.635 1.00 92.06 70 ILE A C 1
ATOM 562 O O . ILE A 1 70 ? 12.689 1.671 -23.626 1.00 92.06 70 ILE A O 1
ATOM 566 N N . GLY A 1 71 ? 12.915 2.130 -25.813 1.00 89.81 71 GLY A N 1
ATOM 567 C CA . GLY A 1 71 ? 11.531 2.557 -26.021 1.00 89.81 71 GLY A CA 1
ATOM 568 C C . GLY A 1 71 ? 10.509 1.457 -25.720 1.00 89.81 71 GLY A C 1
ATOM 569 O O . GLY A 1 71 ? 9.540 1.702 -24.998 1.00 89.81 71 GLY A O 1
ATOM 570 N N . GLU A 1 72 ? 10.746 0.239 -26.211 1.00 93.62 72 GLU A N 1
ATOM 571 C CA . GLU A 1 72 ? 9.871 -0.909 -25.947 1.00 93.62 72 GLU A CA 1
ATOM 572 C C . GLU A 1 72 ? 9.852 -1.268 -24.456 1.00 93.62 72 GLU A C 1
ATOM 574 O O . GLU A 1 72 ? 8.789 -1.381 -23.842 1.00 93.62 72 GLU A O 1
ATOM 579 N N . ARG A 1 73 ? 11.031 -1.333 -23.825 1.00 94.31 73 ARG A N 1
ATOM 580 C CA . ARG A 1 73 ? 11.141 -1.598 -22.384 1.00 94.31 73 ARG A CA 1
ATOM 581 C C . ARG A 1 73 ? 10.480 -0.521 -21.541 1.00 94.31 73 ARG A C 1
ATOM 583 O O . ARG A 1 73 ? 9.828 -0.836 -20.546 1.00 94.31 73 ARG A O 1
ATOM 590 N N . ARG A 1 74 ? 10.573 0.745 -21.947 1.00 93.94 74 ARG A N 1
ATOM 591 C CA . ARG A 1 74 ? 9.882 1.838 -21.261 1.00 93.94 74 ARG A CA 1
ATOM 592 C C . ARG A 1 74 ? 8.368 1.688 -21.348 1.00 93.94 74 ARG A C 1
ATOM 594 O O . ARG A 1 74 ? 7.680 1.914 -20.354 1.00 93.94 74 ARG A O 1
ATOM 601 N N . ARG A 1 75 ? 7.846 1.286 -22.510 1.00 95.00 75 ARG A N 1
ATOM 602 C CA . ARG A 1 75 ? 6.413 1.029 -22.696 1.00 95.00 75 ARG A CA 1
ATOM 603 C C . ARG A 1 75 ? 5.930 -0.089 -21.774 1.00 95.00 75 ARG A C 1
ATOM 605 O O . ARG A 1 75 ? 4.928 0.086 -21.084 1.00 95.00 75 ARG A O 1
ATOM 612 N N . GLU A 1 76 ? 6.675 -1.189 -21.713 1.00 95.88 76 GLU A N 1
ATOM 613 C CA . GLU A 1 76 ? 6.392 -2.322 -20.830 1.00 95.88 76 GLU A CA 1
ATOM 614 C C . GLU A 1 76 ? 6.370 -1.905 -19.348 1.00 95.88 76 GLU A C 1
ATOM 616 O O . GLU A 1 76 ? 5.409 -2.193 -18.632 1.00 95.88 76 GLU A O 1
ATOM 621 N N . VAL A 1 77 ? 7.392 -1.173 -18.890 1.00 96.00 77 VAL A N 1
ATOM 622 C CA . VAL A 1 77 ? 7.482 -0.683 -17.504 1.00 96.00 77 VAL A CA 1
ATOM 623 C C . VAL A 1 77 ? 6.335 0.271 -17.173 1.00 96.00 77 VAL A C 1
ATOM 625 O O . VAL A 1 77 ? 5.733 0.145 -16.109 1.00 96.00 77 VAL A O 1
ATOM 628 N N . ASN A 1 78 ? 5.973 1.178 -18.084 1.00 95.25 78 ASN A N 1
ATOM 629 C CA . ASN A 1 78 ? 4.856 2.103 -17.882 1.00 95.25 78 ASN A CA 1
ATOM 630 C C . ASN A 1 78 ? 3.510 1.372 -17.758 1.00 95.25 78 ASN A C 1
ATOM 632 O O . ASN A 1 78 ? 2.701 1.732 -16.904 1.00 95.25 78 ASN A O 1
ATOM 636 N N . LEU A 1 79 ? 3.271 0.336 -18.570 1.00 97.25 79 LEU A N 1
ATOM 637 C CA . LEU A 1 79 ? 2.062 -0.489 -18.467 1.00 97.25 79 LEU A CA 1
ATOM 638 C C . LEU A 1 79 ? 2.000 -1.225 -17.125 1.00 97.25 79 LEU A C 1
ATOM 640 O O . LEU A 1 79 ? 0.964 -1.221 -16.460 1.00 97.25 79 LEU A O 1
ATOM 644 N N . ARG A 1 80 ? 3.121 -1.811 -16.688 1.00 96.25 80 ARG A N 1
ATOM 645 C CA . ARG A 1 80 ? 3.215 -2.446 -15.365 1.00 96.25 80 ARG A CA 1
ATOM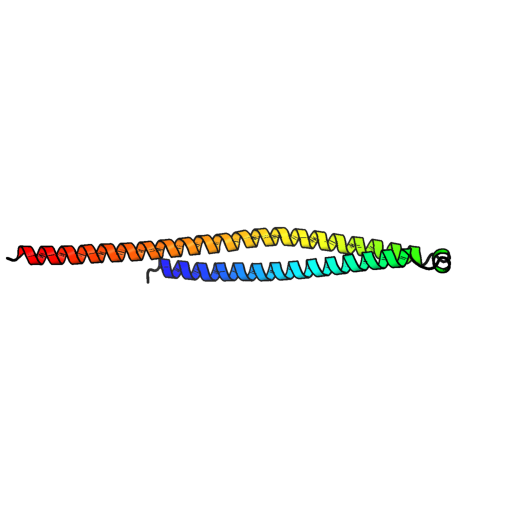 646 C C . ARG A 1 80 ? 2.964 -1.435 -14.248 1.00 96.25 80 ARG A C 1
ATOM 648 O O . ARG A 1 80 ? 2.193 -1.725 -13.338 1.00 96.25 80 ARG A O 1
ATOM 655 N N . LEU A 1 81 ? 3.538 -0.236 -14.345 1.00 96.62 81 LEU A N 1
ATOM 656 C CA . LEU A 1 81 ? 3.337 0.827 -13.363 1.00 96.62 81 LEU A CA 1
ATOM 657 C C . LEU A 1 81 ? 1.867 1.261 -13.299 1.00 96.62 81 LEU A C 1
ATOM 659 O O . LEU A 1 81 ? 1.325 1.391 -12.205 1.00 96.62 81 LEU A O 1
ATOM 663 N N . ALA A 1 82 ? 1.196 1.418 -14.443 1.00 96.88 82 ALA A N 1
ATOM 664 C CA . ALA A 1 82 ? -0.233 1.726 -14.490 1.00 96.88 82 ALA A CA 1
ATOM 665 C C . ALA A 1 82 ? -1.076 0.646 -13.785 1.00 96.88 82 ALA A C 1
ATOM 667 O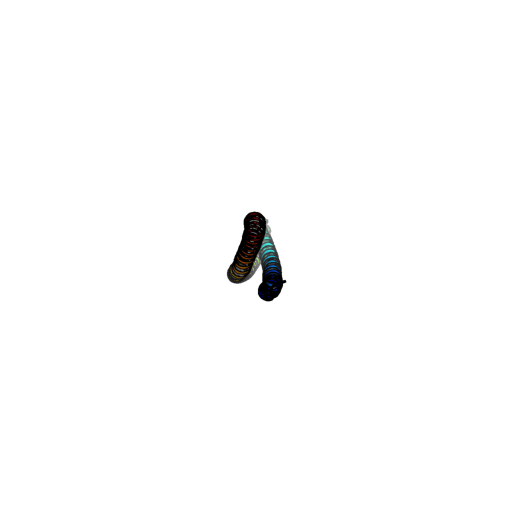 O . ALA A 1 82 ? -1.944 0.970 -12.974 1.00 96.88 82 ALA A O 1
ATOM 668 N N . ASN A 1 83 ? -0.766 -0.633 -14.014 1.00 96.44 83 ASN A N 1
ATOM 669 C CA . ASN A 1 83 ? -1.433 -1.747 -13.334 1.00 96.44 83 ASN A CA 1
ATOM 670 C C . ASN A 1 83 ? -1.191 -1.737 -11.816 1.00 96.44 83 ASN A C 1
ATOM 672 O O . ASN A 1 83 ? -2.118 -1.964 -11.036 1.00 96.44 83 ASN A O 1
ATOM 676 N N . VAL A 1 84 ? 0.038 -1.454 -11.378 1.00 96.81 84 VAL A N 1
ATOM 677 C CA . VAL A 1 84 ? 0.378 -1.336 -9.951 1.00 96.81 84 VAL A CA 1
ATOM 678 C C . VAL A 1 84 ? -0.361 -0.168 -9.305 1.00 96.81 84 VAL A C 1
ATOM 680 O O . VAL A 1 84 ? -0.904 -0.327 -8.214 1.00 96.81 84 VAL A O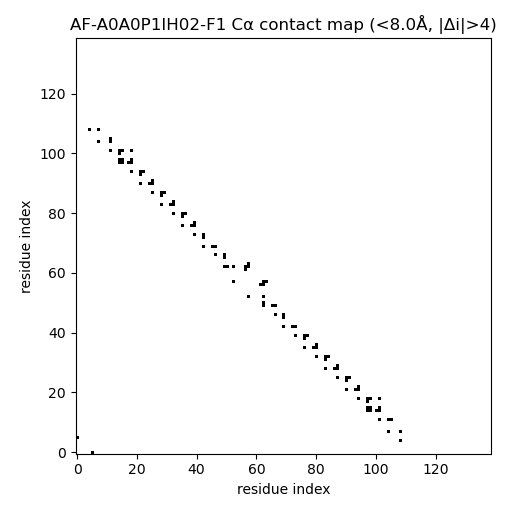 1
ATOM 683 N N . LEU A 1 85 ? -0.457 0.977 -9.981 1.00 94.75 85 LEU A N 1
ATOM 684 C CA . LEU A 1 85 ? -1.207 2.136 -9.492 1.00 94.75 85 LEU A CA 1
ATOM 685 C C . LEU A 1 85 ? -2.709 1.839 -9.375 1.00 94.75 85 LEU A C 1
ATOM 687 O O . LEU A 1 85 ? -3.313 2.175 -8.358 1.00 94.75 85 LEU A O 1
ATOM 691 N N . ALA A 1 86 ? -3.298 1.136 -10.345 1.00 95.44 86 ALA A N 1
ATOM 692 C CA . ALA A 1 86 ? -4.690 0.692 -10.257 1.00 95.44 86 ALA A CA 1
ATOM 693 C C . ALA A 1 86 ? -4.917 -0.261 -9.065 1.00 95.44 86 ALA A C 1
ATOM 695 O O . ALA A 1 86 ? -5.860 -0.091 -8.288 1.00 95.44 86 ALA A O 1
ATOM 696 N N . ARG A 1 87 ? -4.011 -1.229 -8.859 1.00 94.50 87 ARG A N 1
ATOM 697 C CA . ARG A 1 87 ? -4.036 -2.130 -7.691 1.00 94.50 87 ARG A CA 1
ATOM 698 C C . ARG A 1 87 ? -3.872 -1.366 -6.375 1.00 94.50 87 ARG A C 1
ATOM 700 O O . ARG A 1 87 ? -4.531 -1.706 -5.393 1.00 94.50 87 ARG A O 1
ATOM 707 N N . LYS A 1 88 ? -3.016 -0.341 -6.349 1.00 93.81 88 LYS A N 1
ATOM 708 C CA . LYS A 1 88 ? -2.780 0.518 -5.183 1.00 93.81 88 LYS A CA 1
ATOM 709 C C . LYS A 1 88 ? -4.045 1.258 -4.769 1.00 93.81 88 LYS A C 1
ATOM 711 O O . LYS A 1 88 ? -4.358 1.259 -3.583 1.00 93.81 88 LYS A O 1
ATOM 716 N N . GLU A 1 89 ? -4.782 1.821 -5.723 1.00 93.38 89 GLU A N 1
ATOM 717 C CA . GLU A 1 89 ? -6.027 2.544 -5.439 1.00 93.38 89 GLU A CA 1
ATO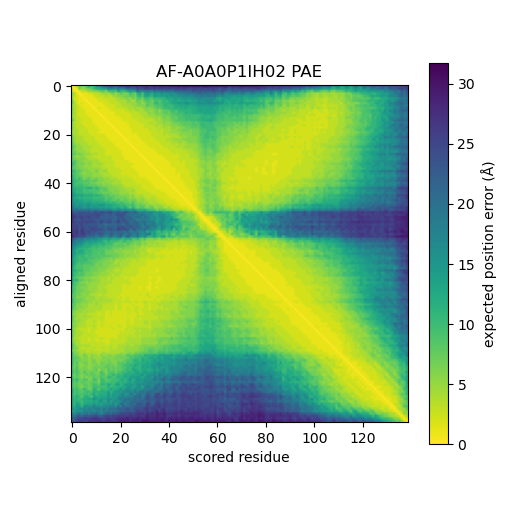M 718 C C . GLU A 1 89 ? -7.090 1.620 -4.832 1.00 93.38 89 GLU A C 1
ATOM 720 O O . GLU A 1 89 ? -7.631 1.901 -3.761 1.00 93.38 89 GLU A O 1
ATOM 725 N N . SER A 1 90 ? -7.308 0.451 -5.442 1.00 91.50 90 SER A N 1
ATOM 726 C CA . SER A 1 90 ? -8.221 -0.562 -4.896 1.00 91.50 90 SER A CA 1
ATOM 727 C C . SER A 1 90 ? -7.803 -1.001 -3.484 1.00 91.50 90 SER A C 1
ATOM 729 O O . SER A 1 90 ? -8.621 -1.040 -2.564 1.00 91.50 90 SER A O 1
ATOM 731 N N . SER A 1 91 ? -6.507 -1.250 -3.272 1.00 91.94 91 SER A N 1
ATOM 732 C CA . SER A 1 91 ? -5.978 -1.638 -1.962 1.00 91.94 91 SER A CA 1
ATOM 733 C C . SER A 1 91 ? -6.120 -0.526 -0.913 1.00 91.94 91 SER A C 1
ATOM 735 O O . SER A 1 91 ? -6.340 -0.814 0.267 1.00 91.94 91 SER A O 1
ATOM 737 N N . LEU A 1 92 ? -6.010 0.741 -1.314 1.00 92.12 92 LEU A N 1
ATOM 738 C CA . LEU A 1 92 ? -6.168 1.894 -0.432 1.00 92.12 92 LEU A CA 1
ATOM 739 C C . LEU A 1 92 ? -7.619 2.047 0.038 1.00 92.12 92 LEU A C 1
ATOM 741 O O . LEU A 1 92 ? -7.856 2.337 1.213 1.00 92.12 92 LEU A O 1
ATOM 745 N N . GLN A 1 93 ? -8.590 1.819 -0.847 1.00 93.06 93 GLN A N 1
ATOM 746 C CA . GLN A 1 93 ? -10.008 1.834 -0.490 1.00 93.06 93 GLN A CA 1
ATOM 747 C C . GLN A 1 93 ? -10.329 0.771 0.571 1.00 93.06 93 GLN A C 1
ATOM 749 O O . GLN A 1 93 ? -10.920 1.084 1.609 1.00 93.06 93 GLN A O 1
ATOM 754 N N . ASP A 1 94 ? -9.875 -0.462 0.358 1.00 90.31 94 ASP A N 1
ATOM 755 C CA . ASP A 1 94 ? -10.050 -1.567 1.305 1.00 90.31 94 ASP A CA 1
ATOM 756 C C . ASP A 1 94 ? -9.404 -1.278 2.667 1.00 90.31 94 ASP A C 1
ATOM 758 O O . ASP A 1 94 ? -9.994 -1.557 3.717 1.00 90.31 94 ASP A O 1
ATOM 762 N N . TYR A 1 95 ? -8.212 -0.670 2.660 1.00 92.31 95 TYR A N 1
ATOM 763 C CA . TYR A 1 95 ? -7.516 -0.256 3.878 1.00 92.31 95 TYR A CA 1
ATOM 764 C C . TYR A 1 95 ? -8.317 0.785 4.654 1.00 92.31 95 TYR A C 1
ATOM 766 O O . TYR A 1 95 ? -8.564 0.604 5.846 1.00 92.31 95 TYR A O 1
ATOM 774 N N . ARG A 1 96 ? -8.788 1.838 3.975 1.00 92.56 96 ARG A N 1
ATOM 775 C CA . ARG A 1 96 ? -9.613 2.891 4.585 1.00 92.56 96 ARG A CA 1
ATOM 776 C C . ARG A 1 96 ? -10.868 2.315 5.235 1.00 92.56 96 ARG A C 1
ATOM 778 O O . ARG A 1 96 ? -11.213 2.717 6.344 1.00 92.56 96 ARG A O 1
ATOM 785 N N . MET A 1 97 ? -11.526 1.346 4.593 1.00 91.56 97 MET A N 1
ATOM 786 C CA . MET A 1 97 ? -12.694 0.686 5.182 1.00 91.56 97 MET A CA 1
ATOM 787 C C . MET A 1 97 ? -12.344 -0.140 6.422 1.00 91.56 97 MET A C 1
ATOM 789 O O . MET A 1 97 ? -13.066 -0.075 7.418 1.00 91.56 97 MET A O 1
ATOM 793 N N . ALA A 1 98 ? -11.275 -0.940 6.369 1.00 90.31 98 ALA A N 1
ATOM 794 C CA . ALA A 1 98 ? -10.849 -1.760 7.502 1.00 90.31 98 ALA A CA 1
ATOM 795 C C . ALA A 1 98 ? -10.457 -0.880 8.697 1.00 90.31 98 ALA A C 1
ATOM 797 O O . ALA A 1 98 ? -11.003 -1.053 9.786 1.00 90.31 98 ALA A O 1
ATOM 798 N N . PHE A 1 99 ? -9.613 0.123 8.455 1.00 91.75 99 PHE A N 1
ATOM 799 C CA . PHE A 1 99 ? -9.183 1.104 9.446 1.00 91.75 99 PHE A CA 1
ATOM 800 C C . PHE A 1 99 ? -10.370 1.862 10.056 1.00 91.75 99 PHE A C 1
ATOM 802 O O . PHE A 1 99 ? -10.508 1.925 11.278 1.00 91.75 99 PHE A O 1
ATOM 809 N N . GLY A 1 100 ? -11.284 2.364 9.218 1.00 92.94 100 GLY A N 1
ATOM 810 C CA . GLY A 1 100 ? -12.482 3.065 9.677 1.00 92.94 100 GLY A CA 1
ATOM 811 C C . GLY A 1 100 ? -13.344 2.199 10.598 1.00 92.94 100 GLY A C 1
ATOM 812 O O . GLY A 1 100 ? -13.730 2.642 11.678 1.00 92.94 100 GLY A O 1
ATOM 813 N N . ARG A 1 101 ? -13.579 0.929 10.234 1.00 92.44 101 ARG A N 1
ATOM 814 C CA . ARG A 1 101 ? -14.323 -0.024 11.078 1.00 92.44 101 ARG A CA 1
ATOM 815 C C . ARG A 1 101 ? -13.613 -0.294 12.404 1.00 92.44 101 ARG A C 1
ATOM 817 O O . ARG A 1 101 ? -14.275 -0.296 13.443 1.00 92.44 101 ARG A O 1
ATOM 824 N N . THR A 1 102 ? -12.293 -0.493 12.384 1.00 93.38 102 THR A N 1
ATOM 825 C CA . THR A 1 102 ? -11.488 -0.666 13.602 1.00 93.38 102 THR A CA 1
ATOM 826 C C . THR A 1 102 ? -11.648 0.542 14.522 1.00 93.38 102 THR A C 1
ATOM 828 O O . THR A 1 102 ? -11.959 0.381 15.703 1.00 93.38 102 THR A O 1
ATOM 831 N N . GLN A 1 103 ? -11.502 1.754 13.986 1.00 93.75 103 GLN A N 1
ATOM 832 C CA . GLN A 1 103 ? -11.560 2.978 14.776 1.00 93.75 103 GLN A CA 1
ATOM 833 C C . GLN A 1 103 ? -12.966 3.259 15.320 1.00 93.75 103 GLN A C 1
ATOM 835 O O . GLN A 1 103 ? -13.115 3.602 16.494 1.00 93.75 103 GLN A O 1
ATOM 840 N N . SER A 1 104 ? -14.016 3.038 14.524 1.00 93.25 104 SER A N 1
ATOM 841 C CA . SER A 1 104 ? -15.401 3.134 14.999 1.00 93.25 104 SER A CA 1
ATOM 842 C C . SER A 1 104 ? -15.674 2.171 16.156 1.00 93.25 104 SER A C 1
ATOM 844 O O . SER A 1 104 ? -16.280 2.569 17.154 1.00 93.25 104 SER A O 1
ATOM 846 N N . LEU A 1 105 ? -15.199 0.925 16.066 1.00 91.25 105 LEU A N 1
ATOM 847 C CA . LEU A 1 105 ? -15.417 -0.069 17.115 1.00 91.25 105 LEU A CA 1
ATOM 848 C C . LEU A 1 105 ? -14.602 0.231 18.381 1.00 91.25 105 LEU A C 1
ATOM 850 O O . LEU A 1 105 ? -15.115 0.054 19.486 1.00 91.25 105 LEU A O 1
ATOM 854 N N . GLN A 1 106 ? -13.373 0.738 18.244 1.00 90.50 106 GLN A N 1
ATOM 855 C CA . GLN A 1 106 ? -12.571 1.211 19.380 1.00 90.50 106 GLN A CA 1
ATOM 856 C C . GLN A 1 106 ? -13.267 2.365 20.108 1.00 90.50 106 GLN A C 1
ATOM 858 O O . GLN A 1 106 ? -13.388 2.342 21.334 1.00 90.50 106 GLN A O 1
ATOM 863 N N . ASN A 1 107 ? -13.798 3.331 19.355 1.00 91.06 107 ASN A N 1
ATOM 864 C CA . ASN A 1 107 ? -14.547 4.454 19.913 1.00 91.06 107 ASN A CA 1
ATOM 865 C C . ASN A 1 107 ? -15.816 3.985 20.638 1.00 91.06 107 ASN A C 1
ATOM 867 O O . ASN A 1 107 ? -16.125 4.474 21.726 1.00 91.06 107 ASN A O 1
ATOM 871 N N . LEU A 1 108 ? -16.539 3.012 20.074 1.00 89.19 108 LEU A N 1
ATOM 872 C CA . LEU A 1 108 ? -17.719 2.431 20.714 1.00 89.19 108 LEU A CA 1
ATOM 873 C C . LEU A 1 108 ? -17.353 1.676 22.001 1.00 89.19 108 LEU A C 1
ATOM 875 O O . LEU A 1 108 ? -18.032 1.829 23.015 1.00 89.19 108 LEU A O 1
ATOM 879 N N . ALA A 1 109 ? -16.258 0.910 21.992 1.00 87.75 109 ALA A N 1
ATOM 880 C CA . ALA A 1 109 ? -15.760 0.205 23.173 1.00 87.75 109 ALA A CA 1
ATOM 881 C C . ALA A 1 109 ? -15.382 1.181 24.299 1.00 87.75 109 ALA A C 1
ATOM 883 O O . ALA A 1 109 ? -15.747 0.968 25.456 1.00 87.75 109 ALA A O 1
ATOM 884 N N . ALA A 1 110 ? -14.719 2.290 23.962 1.00 87.69 110 ALA A N 1
ATOM 885 C CA . ALA A 1 110 ? -14.371 3.337 24.919 1.00 87.69 110 ALA A CA 1
ATOM 886 C C . ALA A 1 110 ? -15.617 4.020 25.520 1.00 87.69 110 ALA A C 1
ATOM 888 O O . ALA A 1 110 ? -15.696 4.225 26.736 1.00 87.69 110 ALA A O 1
ATOM 889 N N . LYS A 1 111 ? -16.629 4.319 24.693 1.00 87.75 111 LYS A N 1
ATOM 890 C CA . LYS A 1 111 ? -17.909 4.888 25.152 1.00 87.75 111 LYS A CA 1
ATOM 891 C C . LYS A 1 111 ? -18.679 3.925 26.061 1.00 87.75 111 LYS A C 1
ATOM 893 O O . LYS A 1 111 ? -19.140 4.337 27.120 1.00 87.75 111 LYS A O 1
ATOM 898 N N . ASN A 1 112 ? -18.751 2.641 25.713 1.00 84.81 112 ASN A N 1
ATOM 899 C CA . ASN A 1 112 ? -19.399 1.640 26.567 1.00 84.81 112 ASN A CA 1
ATOM 900 C C . ASN A 1 112 ? -18.679 1.487 27.908 1.00 84.81 112 ASN A C 1
ATOM 902 O O . ASN A 1 112 ? -19.324 1.453 28.952 1.00 84.81 112 ASN A O 1
ATOM 906 N N . LYS A 1 113 ? -17.341 1.471 27.910 1.00 83.25 113 LYS A N 1
ATOM 907 C CA . LYS A 1 113 ? -16.562 1.385 29.150 1.00 83.25 113 LYS A CA 1
ATOM 908 C C . LYS A 1 113 ? -16.821 2.580 30.072 1.00 83.25 113 LYS A C 1
ATOM 910 O O . LYS A 1 113 ? -16.989 2.395 31.273 1.00 83.25 113 LYS A O 1
ATOM 915 N N . THR A 1 114 ? -16.881 3.794 29.527 1.00 83.69 114 THR A N 1
ATOM 916 C CA . THR A 1 114 ? -17.168 4.998 30.325 1.00 83.69 114 THR A CA 1
ATOM 917 C C . THR A 1 114 ? -18.612 5.032 30.830 1.00 83.69 114 THR A C 1
ATOM 919 O O . THR A 1 114 ? -18.831 5.395 31.984 1.00 83.69 114 THR A O 1
ATOM 922 N N . ALA A 1 115 ? -19.586 4.593 30.026 1.00 82.94 115 ALA A N 1
ATOM 923 C CA . ALA A 1 115 ? -20.980 4.463 30.450 1.00 82.94 115 ALA A CA 1
ATOM 924 C C . ALA A 1 115 ? -21.153 3.444 31.592 1.00 82.94 115 ALA A C 1
ATOM 926 O O . ALA A 1 115 ? -21.815 3.743 32.584 1.00 82.94 115 ALA A O 1
ATOM 927 N N . GLU A 1 116 ? -20.501 2.282 31.501 1.00 83.31 116 GLU A N 1
ATOM 928 C CA . GLU A 1 116 ? -20.523 1.257 32.553 1.00 83.31 116 GLU A CA 1
ATOM 929 C C . GLU A 1 116 ? -19.905 1.757 33.865 1.00 83.31 116 GLU A C 1
ATOM 931 O O . GLU A 1 116 ? -20.461 1.531 34.939 1.00 83.31 116 GLU A O 1
ATOM 936 N N . VAL A 1 117 ? -18.782 2.481 33.798 1.00 83.44 117 VAL A N 1
ATOM 937 C CA . VAL A 1 117 ? -18.160 3.087 34.989 1.00 83.44 117 VAL A CA 1
ATOM 938 C C . VAL A 1 117 ? -19.094 4.113 35.632 1.00 83.44 117 VAL A C 1
ATOM 940 O O . VAL A 1 117 ? -19.288 4.077 36.845 1.00 83.44 117 VAL A O 1
ATOM 943 N N . ARG A 1 118 ? -19.723 4.986 34.832 1.00 82.62 118 ARG A N 1
ATOM 944 C CA . ARG A 1 118 ? -20.688 5.982 35.330 1.00 82.62 118 ARG A CA 1
ATOM 945 C C . ARG A 1 118 ? -21.899 5.327 35.990 1.00 82.62 118 ARG A C 1
ATOM 947 O O . ARG A 1 118 ? -22.288 5.747 37.072 1.00 82.62 118 ARG A O 1
ATOM 954 N N . LYS A 1 119 ? -22.449 4.277 35.375 1.00 84.62 119 LYS A N 1
ATOM 955 C CA . LYS A 1 119 ? -23.591 3.526 35.914 1.00 84.62 119 LYS A CA 1
ATOM 956 C C . LYS A 1 119 ? -23.257 2.841 37.239 1.00 84.62 119 LYS A C 1
ATOM 958 O O . LYS A 1 119 ? -24.066 2.854 38.158 1.00 84.62 119 LYS A O 1
ATOM 963 N N . LYS A 1 120 ? -22.060 2.261 37.364 1.00 84.75 120 LYS A N 1
ATOM 964 C CA . LYS A 1 120 ? -21.607 1.684 38.638 1.00 84.75 120 LYS A CA 1
ATOM 965 C C . LYS A 1 120 ? -21.431 2.750 39.714 1.00 84.75 120 LYS A C 1
ATOM 967 O O . LYS A 1 120 ? -21.856 2.533 40.841 1.00 84.75 120 LYS A O 1
ATOM 972 N N . ALA A 1 121 ? -20.852 3.899 39.364 1.00 83.25 121 ALA A N 1
ATOM 973 C CA . ALA A 1 121 ? -20.685 5.007 40.298 1.00 83.25 121 ALA A CA 1
ATOM 974 C C . ALA A 1 121 ? -22.037 5.551 40.794 1.00 83.25 121 ALA A C 1
ATOM 976 O O . ALA A 1 121 ? -22.200 5.748 41.993 1.00 83.25 121 ALA A O 1
ATOM 977 N N . SER A 1 122 ? -23.024 5.731 39.906 1.00 83.75 122 SER A N 1
ATOM 978 C CA . SER A 1 122 ? -24.362 6.187 40.309 1.00 83.75 122 SE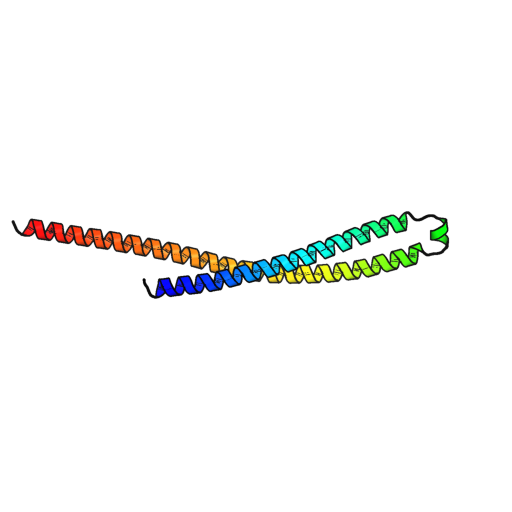R A CA 1
ATOM 979 C C . SER A 1 122 ? -25.073 5.175 41.212 1.00 83.75 122 SER A C 1
ATOM 981 O O . SER A 1 122 ? -25.657 5.565 42.216 1.00 83.75 122 SER A O 1
ATOM 983 N N . GLN A 1 123 ? -24.962 3.877 40.910 1.00 88.12 123 GLN A N 1
ATOM 984 C CA . GLN A 1 123 ? -25.526 2.809 41.743 1.00 88.12 123 GLN A CA 1
ATOM 985 C C . GLN A 1 123 ? -24.889 2.741 43.137 1.00 88.12 123 GLN A C 1
ATOM 987 O O . GLN A 1 123 ? -25.578 2.451 44.113 1.00 88.12 123 GLN A O 1
ATOM 992 N N . GLU A 1 124 ? -23.583 2.992 43.244 1.00 87.38 124 GLU A N 1
ATOM 993 C CA . GLU A 1 124 ? -22.888 3.023 44.534 1.00 87.38 124 GLU A CA 1
ATOM 994 C C . GLU A 1 124 ? -23.337 4.223 45.378 1.00 87.38 124 GLU A C 1
ATOM 996 O O . GLU A 1 124 ? -23.629 4.078 46.565 1.00 87.38 124 GLU A O 1
ATOM 1001 N N . ILE A 1 125 ? -23.483 5.393 44.744 1.00 87.31 125 ILE A N 1
ATOM 1002 C CA . ILE A 1 125 ? -24.016 6.597 45.393 1.00 87.31 125 ILE A CA 1
ATOM 1003 C C . ILE A 1 125 ? -25.436 6.332 45.902 1.00 87.31 125 ILE A C 1
ATOM 1005 O O . ILE A 1 125 ? -25.694 6.536 47.087 1.00 87.31 125 ILE A O 1
ATOM 1009 N N . GLU A 1 126 ? -26.334 5.812 45.060 1.00 86.75 126 GLU A N 1
ATOM 1010 C CA . GLU A 1 126 ? -27.714 5.479 45.445 1.00 86.75 126 GLU A CA 1
ATOM 1011 C C . GLU A 1 126 ? -27.770 4.507 46.630 1.00 86.75 126 GLU A C 1
ATOM 1013 O O . GLU A 1 126 ? -28.521 4.733 47.579 1.00 86.75 126 GLU A O 1
ATOM 1018 N N . LYS A 1 127 ? -26.939 3.456 46.625 1.00 87.94 127 LYS A N 1
ATOM 1019 C CA . LYS A 1 127 ? -26.853 2.509 47.747 1.00 87.94 127 LYS A CA 1
ATOM 1020 C C . LYS A 1 127 ? -26.384 3.171 49.037 1.00 87.94 127 LYS A C 1
ATOM 1022 O O . LYS A 1 127 ? -26.967 2.915 50.090 1.00 87.94 127 LYS A O 1
ATOM 1027 N N . SER A 1 128 ? -25.355 4.015 48.966 1.00 86.31 128 SER A N 1
ATOM 1028 C CA . SER A 1 128 ? -24.831 4.720 50.141 1.00 86.31 128 SER A CA 1
ATOM 1029 C C . SER A 1 128 ? -25.863 5.685 50.734 1.00 86.31 128 SER A C 1
ATOM 1031 O O . SER A 1 128 ? -26.016 5.775 51.952 1.00 86.31 128 SER A O 1
ATOM 1033 N N . LEU A 1 129 ? -26.643 6.338 49.871 1.00 84.38 129 LEU A N 1
ATOM 1034 C CA . LEU A 1 129 ? -27.682 7.288 50.250 1.00 84.38 129 LEU A CA 1
ATOM 1035 C C . LEU A 1 129 ? -28.884 6.563 50.872 1.00 84.38 129 LEU A C 1
ATOM 1037 O O . LEU A 1 129 ? -29.373 6.972 51.924 1.00 84.38 129 LEU A O 1
ATOM 1041 N N . ALA A 1 130 ? -29.289 5.424 50.302 1.00 85.19 130 ALA A N 1
ATOM 1042 C CA . ALA A 1 130 ? -30.310 4.556 50.886 1.00 85.19 130 ALA A CA 1
ATOM 1043 C C . ALA A 1 130 ? -29.898 4.024 52.272 1.00 85.19 130 ALA A C 1
ATOM 1045 O O . ALA A 1 130 ? -30.713 4.019 53.193 1.00 85.19 130 ALA A O 1
ATOM 1046 N N . GLN A 1 131 ? -28.633 3.629 52.456 1.00 85.50 131 GLN A N 1
ATOM 1047 C CA . GLN A 1 131 ? -28.117 3.204 53.764 1.00 85.50 131 GLN A CA 1
ATOM 1048 C C . GLN A 1 131 ? -28.097 4.343 54.789 1.00 85.50 131 GLN A C 1
ATOM 1050 O O . GLN A 1 131 ? -28.450 4.119 55.948 1.00 85.50 131 GLN A O 1
ATOM 1055 N N . ALA A 1 132 ? -27.710 5.554 54.382 1.00 82.25 132 ALA A N 1
ATOM 1056 C CA . ALA A 1 132 ? -27.706 6.722 55.259 1.00 82.25 132 ALA A CA 1
ATOM 1057 C C . ALA A 1 132 ? -29.124 7.079 55.734 1.00 82.25 132 ALA A C 1
ATOM 1059 O O . ALA A 1 132 ? -29.337 7.256 56.932 1.00 82.25 132 ALA A O 1
ATOM 1060 N N . LEU A 1 133 ? -30.103 7.086 54.823 1.00 82.00 133 LEU A N 1
ATOM 1061 C CA . LEU A 1 133 ? -31.513 7.340 55.140 1.00 82.00 133 LEU A CA 1
ATOM 1062 C C . LEU A 1 133 ? -32.120 6.264 56.055 1.00 82.00 133 LEU A C 1
ATOM 1064 O O . LEU A 1 133 ? -32.869 6.574 56.979 1.00 82.00 133 LEU A O 1
ATOM 1068 N N . PHE A 1 134 ? -31.767 4.992 55.851 1.00 75.88 134 PHE A N 1
ATOM 1069 C CA . PHE A 1 134 ? -32.238 3.903 56.715 1.00 75.88 134 PHE A CA 1
ATOM 1070 C C . PHE A 1 134 ? -31.657 3.980 58.136 1.00 75.88 134 PHE A C 1
ATOM 1072 O O . PHE A 1 134 ? -32.245 3.467 59.089 1.00 75.88 134 PHE A O 1
ATOM 1079 N N . ARG A 1 135 ? -30.490 4.615 58.287 1.00 71.12 135 ARG A N 1
ATOM 1080 C CA . ARG A 1 135 ? -29.802 4.787 59.569 1.00 71.12 135 ARG A CA 1
ATOM 1081 C C . ARG A 1 135 ? -30.322 5.995 60.356 1.00 71.12 135 ARG A C 1
ATOM 1083 O O . ARG A 1 135 ? -30.308 5.942 61.580 1.00 71.12 135 ARG A O 1
ATOM 1090 N N . THR A 1 136 ? -30.812 7.040 59.686 1.00 64.94 136 THR A N 1
ATOM 1091 C CA . THR A 1 136 ? -31.406 8.227 60.330 1.00 64.94 136 THR A CA 1
ATOM 1092 C C . THR A 1 136 ? -32.877 8.050 60.715 1.00 64.94 136 THR A C 1
ATOM 1094 O O . THR A 1 136 ? -33.331 8.714 61.636 1.00 64.94 136 THR A O 1
ATOM 1097 N N . GLY A 1 137 ? -33.618 7.137 60.074 1.00 56.47 137 GLY A N 1
ATOM 1098 C CA . GLY A 1 137 ? -35.020 6.833 60.411 1.00 56.47 137 GLY A CA 1
ATOM 1099 C C . GLY A 1 137 ? -35.234 5.838 61.564 1.00 56.47 137 GLY A C 1
ATOM 1100 O O . GLY A 1 137 ? -36.371 5.474 61.842 1.00 56.47 137 GLY A O 1
ATOM 1101 N N . LYS A 1 138 ? -34.161 5.354 62.205 1.00 53.09 138 LYS A N 1
ATOM 1102 C CA . LYS A 1 138 ? -34.207 4.426 63.355 1.00 53.09 138 LYS A CA 1
ATOM 1103 C C . LYS A 1 138 ? -33.929 5.097 64.712 1.00 53.09 138 LYS A C 1
ATOM 1105 O O . LYS A 1 138 ? -33.689 4.379 65.681 1.00 53.09 138 LYS A O 1
ATOM 1110 N N . SER A 1 139 ? -33.939 6.430 64.780 1.00 45.50 139 SER A N 1
ATOM 1111 C CA . SER A 1 139 ? -33.824 7.186 66.036 1.00 45.50 139 SER A CA 1
ATOM 1112 C C . SER A 1 139 ? -35.152 7.780 66.472 1.00 45.50 139 SER A C 1
ATOM 1114 O O . SER A 1 139 ? -35.990 8.055 65.587 1.00 45.50 139 SER A O 1
#

Nearest PDB structures (foldseek):
  3vkg-assembly2_A  TM=4.762E-01  e=1.811E-01  Dictyostelium discoideum
  8i21-assembly1_A  TM=5.077E-01  e=2.609E-01  Saccharomyces cerevisiae S288C
  6h2d-assembly1_P  TM=4.534E-01  e=7.338E-01  Aeromonas hydrophila subsp. hydrophila AL09-71
  3k29-assembly1_A  TM=4.592E-01  e=8.807E-01  Chlamydia trachomatis
  8wjo-assembly1_B  TM=3.388E-01  e=8.287E-01  Saccharomyces cerevisiae S288C

Solvent-accessible surface area (backbone atoms only — not comparable to full-atom values): 7458 Å² total; per-residue (Å²): 133,58,72,68,60,56,50,52,50,54,52,46,53,54,34,48,53,51,30,52,54,40,50,52,54,50,51,52,50,50,52,54,48,51,52,47,50,52,52,50,52,49,48,55,50,56,50,55,52,51,72,68,53,57,72,76,49,52,74,71,46,55,44,56,58,52,52,50,52,47,50,52,53,49,52,54,47,51,53,51,47,52,53,49,51,54,51,46,53,58,51,49,52,55,36,53,52,33,48,50,51,40,51,55,52,52,53,48,52,53,50,51,53,53,50,51,52,51,53,52,52,52,52,51,50,53,51,53,50,53,52,52,54,61,61,63,71,74,112

Radius of gyration: 32.61 Å; Cα contacts (8 Å, |Δi|>4): 59; chains: 1; bounding box: 66×22×105 Å